Protein AF-A0ABD6FTC5-F1 (afdb_monomer)

Structure (mmCIF, N/CA/C/O backbone):
data_AF-A0ABD6FTC5-F1
#
_entry.id   AF-A0ABD6FTC5-F1
#
loop_
_atom_site.group_PDB
_atom_site.id
_atom_site.type_symbol
_atom_site.label_atom_id
_atom_site.label_alt_id
_atom_site.label_comp_id
_atom_site.label_asym_id
_atom_site.label_entity_id
_atom_site.label_seq_id
_atom_site.pdbx_PDB_ins_code
_atom_site.Cartn_x
_atom_site.Cartn_y
_atom_site.Cartn_z
_atom_site.occupancy
_atom_site.B_iso_or_equiv
_atom_site.auth_seq_id
_atom_site.auth_comp_id
_atom_site.auth_asym_id
_atom_site.auth_atom_id
_atom_site.pdbx_PDB_model_num
ATOM 1 N N . MET A 1 1 ? 6.940 7.713 2.637 1.00 54.84 1 MET A N 1
ATOM 2 C CA . MET A 1 1 ? 8.322 7.198 2.736 1.00 54.84 1 MET A CA 1
ATOM 3 C C . MET A 1 1 ? 9.174 7.933 1.715 1.00 54.84 1 MET A C 1
ATOM 5 O O . MET A 1 1 ? 8.839 7.860 0.538 1.00 54.84 1 MET A O 1
ATOM 9 N N . GLY A 1 2 ? 10.193 8.674 2.158 1.00 47.59 2 GLY A N 1
ATOM 10 C CA . GLY A 1 2 ? 11.150 9.348 1.269 1.00 47.59 2 GLY A CA 1
ATOM 11 C C . GLY A 1 2 ? 12.201 8.386 0.684 1.00 47.59 2 GLY A C 1
ATOM 12 O O . GLY A 1 2 ? 12.242 7.217 1.081 1.00 47.59 2 GLY A O 1
ATOM 13 N N . PRO A 1 3 ? 13.033 8.840 -0.270 1.00 46.75 3 PRO A N 1
ATOM 14 C CA . PRO A 1 3 ? 14.148 8.049 -0.796 1.00 46.75 3 PRO A CA 1
ATOM 15 C C . PRO A 1 3 ? 15.192 7.752 0.298 1.00 46.75 3 PRO A C 1
ATOM 17 O O . PRO A 1 3 ? 15.383 8.554 1.206 1.00 46.75 3 PRO A O 1
ATOM 20 N N . GLY A 1 4 ? 15.881 6.604 0.203 1.00 52.94 4 GLY A N 1
ATOM 21 C CA . GLY A 1 4 ? 16.954 6.230 1.140 1.00 52.94 4 GLY A CA 1
ATOM 22 C C . GLY A 1 4 ? 16.482 5.497 2.400 1.00 52.94 4 GLY A C 1
ATOM 23 O O . GLY A 1 4 ? 16.831 5.883 3.510 1.00 52.94 4 GLY A O 1
ATOM 24 N N . ILE A 1 5 ? 15.695 4.427 2.244 1.00 58.16 5 ILE A N 1
ATOM 25 C CA . ILE A 1 5 ? 15.335 3.526 3.351 1.00 58.16 5 ILE A CA 1
ATOM 26 C C . ILE A 1 5 ? 16.631 2.882 3.870 1.00 58.16 5 ILE A C 1
ATOM 28 O O . ILE A 1 5 ? 17.083 1.874 3.326 1.00 58.16 5 ILE A O 1
ATOM 32 N N . VAL A 1 6 ? 17.256 3.480 4.887 1.00 58.66 6 VAL A N 1
ATOM 33 C CA . VAL A 1 6 ? 18.404 2.885 5.576 1.00 58.66 6 VAL A CA 1
ATOM 34 C C . VAL A 1 6 ? 17.903 1.622 6.256 1.00 58.66 6 VAL A C 1
ATOM 36 O O . VAL A 1 6 ? 17.047 1.653 7.141 1.00 58.66 6 VAL A O 1
ATOM 39 N N . GLY A 1 7 ? 18.390 0.500 5.740 1.00 67.25 7 GLY A N 1
ATOM 40 C CA . GLY A 1 7 ? 18.055 -0.832 6.189 1.00 67.25 7 GLY A CA 1
ATOM 41 C C . GLY A 1 7 ? 19.287 -1.500 6.785 1.00 67.25 7 GLY A C 1
ATOM 42 O O . GLY A 1 7 ? 20.315 -1.542 6.120 1.00 67.25 7 GLY A O 1
ATOM 43 N N . THR A 1 8 ? 19.202 -2.106 7.968 1.00 82.12 8 THR A N 1
ATOM 44 C CA . THR A 1 8 ? 20.290 -2.952 8.503 1.00 82.12 8 THR A CA 1
ATOM 45 C C . THR A 1 8 ? 20.339 -4.340 7.850 1.00 82.12 8 THR A C 1
ATOM 47 O O . THR A 1 8 ? 21.041 -5.228 8.319 1.00 82.12 8 THR A O 1
ATOM 50 N N . GLY A 1 9 ? 19.538 -4.574 6.802 1.00 77.50 9 GLY A N 1
ATOM 51 C CA . GLY A 1 9 ? 19.352 -5.886 6.172 1.00 77.50 9 GLY A CA 1
ATOM 52 C C . GLY A 1 9 ? 18.549 -6.882 7.019 1.00 77.50 9 GLY A C 1
ATOM 53 O O . GLY A 1 9 ? 18.2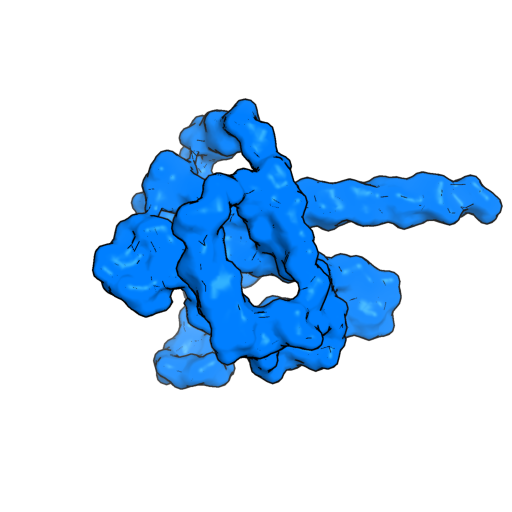12 -7.963 6.541 1.00 77.50 9 GLY A O 1
ATOM 54 N N . SER A 1 10 ? 18.205 -6.524 8.258 1.00 84.12 10 SER A N 1
ATOM 55 C CA . SER A 1 10 ? 17.355 -7.329 9.133 1.00 84.12 10 SER A CA 1
ATOM 56 C C . SER A 1 10 ? 15.868 -7.110 8.846 1.00 84.12 10 SER A C 1
ATOM 58 O O . SER A 1 10 ? 15.462 -6.104 8.261 1.00 84.12 10 SER A O 1
ATOM 60 N N . ARG A 1 11 ? 15.033 -8.039 9.327 1.00 84.31 11 ARG A N 1
ATOM 61 C CA . ARG A 1 11 ? 13.567 -7.925 9.267 1.00 84.31 11 ARG A CA 1
ATOM 62 C C . ARG A 1 11 ? 13.055 -6.611 9.870 1.00 84.31 11 ARG A C 1
ATOM 64 O O . ARG A 1 11 ? 12.080 -6.068 9.367 1.00 84.31 11 ARG A O 1
ATOM 71 N N . TRP A 1 12 ? 13.688 -6.136 10.943 1.00 89.19 12 TRP A N 1
ATOM 72 C CA . TRP A 1 12 ? 13.182 -5.016 11.741 1.00 89.19 12 TRP A CA 1
ATOM 73 C C . TRP A 1 12 ? 13.902 -3.695 11.495 1.00 89.19 12 TRP A C 1
ATOM 75 O O . TRP A 1 12 ? 13.372 -2.628 11.776 1.00 89.19 12 TRP A O 1
ATOM 85 N N . GLY A 1 13 ? 15.122 -3.733 10.979 1.00 85.38 13 GLY A N 1
ATOM 86 C CA . GLY A 1 13 ? 15.932 -2.533 10.846 1.00 85.38 13 GLY A CA 1
ATOM 87 C C . GLY A 1 13 ? 15.663 -1.784 9.555 1.00 85.38 13 GLY A C 1
ATOM 88 O O . GLY A 1 13 ? 16.625 -1.515 8.859 1.00 85.38 13 GLY A O 1
ATOM 89 N N . HIS A 1 14 ? 14.410 -1.498 9.195 1.00 85.75 14 HIS A N 1
ATOM 90 C CA . HIS A 1 14 ? 14.074 -0.683 8.024 1.00 85.75 14 HIS A CA 1
ATOM 91 C C . HIS A 1 14 ? 12.906 0.265 8.323 1.00 85.75 14 HIS A C 1
ATOM 93 O O . HIS A 1 14 ? 11.939 -0.109 8.984 1.00 85.75 14 HIS A O 1
ATOM 99 N N . THR A 1 15 ? 12.916 1.472 7.757 1.00 86.38 15 THR A N 1
ATOM 100 C CA . THR A 1 15 ? 11.878 2.478 8.059 1.00 86.38 15 THR A CA 1
ATOM 101 C C . THR A 1 15 ? 10.491 2.100 7.536 1.00 86.38 15 THR A C 1
ATOM 103 O O . THR A 1 15 ? 9.488 2.590 8.034 1.00 86.38 15 THR A O 1
ATOM 106 N N . ALA A 1 16 ? 10.377 1.168 6.580 1.00 86.19 16 ALA A N 1
ATOM 107 C CA . ALA A 1 16 ? 9.066 0.765 6.052 1.00 86.19 16 ALA A CA 1
ATOM 108 C C . ALA A 1 16 ? 8.141 0.083 7.084 1.00 86.19 16 ALA A C 1
ATOM 110 O O . ALA A 1 16 ? 6.962 -0.107 6.793 1.00 86.19 16 ALA A O 1
ATOM 111 N N . LEU A 1 17 ? 8.635 -0.235 8.289 1.00 90.44 17 LEU A N 1
ATOM 112 C CA . LEU A 1 17 ? 7.786 -0.635 9.414 1.00 90.44 17 LEU A CA 1
ATOM 113 C C . LEU A 1 17 ? 6.819 0.474 9.845 1.00 90.44 17 LEU A C 1
ATOM 115 O O . LEU A 1 17 ? 5.721 0.161 10.298 1.00 90.44 17 LEU A O 1
ATOM 119 N N . GLU A 1 18 ? 7.187 1.748 9.657 1.00 92.44 18 GLU A N 1
ATOM 120 C CA . GLU A 1 18 ? 6.359 2.905 10.027 1.00 92.44 18 GLU A CA 1
ATOM 121 C C . GLU A 1 18 ? 4.974 2.854 9.390 1.00 92.44 18 GLU A C 1
ATOM 123 O O . GLU A 1 18 ? 4.016 3.334 9.984 1.00 92.44 18 GLU A O 1
ATOM 128 N N . GLN A 1 19 ? 4.832 2.221 8.219 1.00 94.81 19 GLN A N 1
ATOM 129 C CA . GLN A 1 19 ? 3.527 2.020 7.598 1.00 94.81 19 GLN A CA 1
ATOM 130 C C . GLN A 1 19 ? 2.536 1.350 8.565 1.00 94.81 19 GLN A C 1
ATOM 132 O O . GLN A 1 19 ? 1.379 1.757 8.607 1.00 94.81 19 GLN A O 1
ATOM 137 N N . GLY A 1 20 ? 2.970 0.355 9.345 1.00 96.25 20 GLY A N 1
ATOM 138 C CA . GLY A 1 20 ? 2.112 -0.314 10.324 1.00 96.25 20 GLY A CA 1
ATOM 139 C C . GLY A 1 20 ? 1.698 0.627 11.455 1.00 96.25 20 GLY A C 1
ATOM 140 O O . GLY A 1 20 ? 0.508 0.825 11.688 1.00 96.25 20 GLY A O 1
ATOM 141 N N . SER A 1 21 ? 2.673 1.284 12.085 1.00 96.31 21 SER A N 1
ATOM 142 C CA . SER A 1 21 ? 2.428 2.214 13.195 1.00 96.31 21 SER A CA 1
ATOM 143 C C . SER A 1 21 ? 1.584 3.427 12.785 1.00 96.31 21 SER A C 1
ATOM 145 O O . SER A 1 21 ? 0.755 3.897 13.560 1.00 96.31 21 SER A O 1
ATOM 147 N N . LEU A 1 22 ? 1.749 3.928 11.556 1.00 97.19 22 LEU A N 1
ATOM 148 C CA . LEU A 1 22 ? 0.936 5.020 11.018 1.00 97.19 22 LEU A CA 1
ATOM 149 C C . LEU A 1 22 ? -0.521 4.592 10.808 1.00 97.19 22 LEU A C 1
ATOM 151 O O . LEU A 1 22 ? -1.427 5.373 11.093 1.00 97.19 22 LEU A O 1
ATOM 155 N N . LEU A 1 23 ? -0.769 3.359 10.353 1.00 98.12 23 LEU A N 1
ATOM 156 C CA . LEU A 1 23 ? -2.132 2.822 10.260 1.00 98.12 23 LEU A CA 1
ATOM 157 C C . LEU A 1 23 ? -2.776 2.711 11.646 1.00 98.12 23 LEU A C 1
ATOM 159 O O . LEU A 1 23 ? -3.935 3.093 11.813 1.00 98.12 23 LEU A O 1
ATOM 163 N N . ASP A 1 24 ? -2.019 2.251 12.642 1.00 98.19 24 ASP A N 1
ATOM 164 C CA . ASP A 1 24 ? -2.496 2.174 14.022 1.00 98.19 24 ASP A CA 1
ATOM 165 C C . ASP A 1 24 ? -2.819 3.553 14.593 1.00 98.19 24 ASP A C 1
ATOM 167 O O . ASP A 1 24 ? -3.866 3.720 15.219 1.00 98.19 24 ASP A O 1
ATOM 171 N N . LEU A 1 25 ? -1.968 4.548 14.333 1.00 98.12 25 LEU A N 1
ATOM 172 C CA . LEU A 1 25 ? -2.192 5.927 14.754 1.00 98.12 25 LEU A CA 1
ATOM 173 C C . LEU A 1 25 ? -3.464 6.504 14.125 1.00 98.12 25 LEU A C 1
ATOM 175 O O . LEU A 1 25 ? -4.301 7.051 14.840 1.00 98.12 25 LEU A O 1
ATOM 179 N N . VAL A 1 26 ? -3.657 6.335 12.811 1.00 97.56 26 VAL A N 1
ATOM 180 C CA . VAL A 1 26 ? -4.889 6.770 12.130 1.00 97.56 26 VAL A CA 1
ATOM 181 C C . VAL A 1 26 ? -6.114 6.121 12.774 1.00 97.56 26 VAL A C 1
ATOM 183 O O . VAL A 1 26 ? -7.093 6.808 13.057 1.00 97.56 26 VAL A O 1
ATOM 186 N N . ALA A 1 27 ? -6.056 4.817 13.054 1.00 97.38 27 ALA A N 1
ATOM 187 C CA . ALA A 1 27 ? -7.148 4.100 13.706 1.00 97.38 27 ALA A CA 1
ATOM 188 C C . ALA A 1 27 ? -7.386 4.558 15.157 1.00 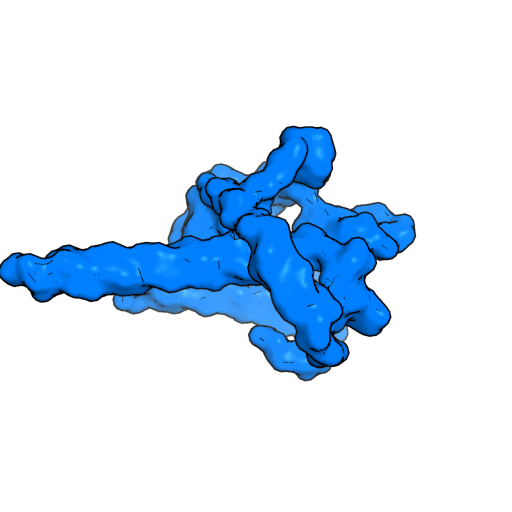97.38 27 ALA A C 1
ATOM 190 O O . ALA A 1 27 ? -8.529 4.588 15.610 1.00 97.38 27 ALA A O 1
ATOM 191 N N . ALA A 1 28 ? -6.330 4.890 15.903 1.00 97.88 28 ALA A N 1
ATOM 192 C CA . ALA A 1 28 ? -6.419 5.388 17.276 1.00 97.88 28 ALA A CA 1
ATOM 193 C C . ALA A 1 28 ? -7.035 6.794 17.343 1.00 97.88 28 ALA A C 1
ATOM 195 O O . ALA A 1 28 ? -7.792 7.086 18.263 1.00 97.88 28 ALA A O 1
ATOM 196 N N . LEU A 1 29 ? -6.779 7.628 16.333 1.00 97.06 29 LEU A N 1
ATOM 197 C CA . LEU A 1 29 ? -7.360 8.966 16.185 1.00 97.06 29 LEU A CA 1
ATOM 198 C C . LEU A 1 29 ? -8.785 8.955 15.592 1.00 97.06 29 LEU A C 1
ATOM 200 O O . LEU A 1 29 ? -9.327 10.008 15.268 1.00 97.06 29 LEU A O 1
ATOM 204 N N . GLY A 1 30 ? -9.400 7.779 15.416 1.00 95.00 30 GLY A N 1
ATOM 205 C CA . GLY A 1 30 ? -10.752 7.637 14.860 1.00 95.00 30 GLY A CA 1
ATOM 206 C C . GLY A 1 30 ? -10.844 7.819 13.339 1.00 95.00 30 GLY A C 1
ATOM 207 O O . GLY A 1 30 ? -11.944 7.930 12.792 1.00 95.00 30 GLY A O 1
ATOM 208 N N . GLY A 1 31 ? -9.711 7.853 12.636 1.00 95.62 31 GLY A N 1
ATOM 209 C CA . GLY A 1 31 ? -9.640 7.936 11.179 1.00 95.62 31 GLY A CA 1
ATOM 210 C C . GLY A 1 31 ? -9.930 6.610 10.467 1.00 95.62 31 GLY A C 1
ATOM 211 O O . GLY A 1 31 ? -10.229 5.590 11.083 1.00 95.62 31 GLY A O 1
ATOM 212 N N . ASP A 1 32 ? -9.845 6.636 9.136 1.00 96.38 32 ASP A N 1
ATOM 213 C CA . ASP A 1 32 ? -9.948 5.452 8.275 1.00 96.38 32 ASP A CA 1
ATOM 214 C C . ASP A 1 32 ? -8.548 4.981 7.847 1.00 96.38 32 ASP A C 1
ATOM 216 O O . ASP A 1 32 ? -7.985 5.533 6.898 1.00 96.38 32 ASP A O 1
ATOM 220 N N . PRO A 1 33 ? -7.959 3.968 8.503 1.00 97.88 33 PRO A N 1
ATOM 221 C CA . PRO A 1 33 ? -6.666 3.431 8.095 1.00 97.88 33 PRO A CA 1
ATOM 222 C C . PRO A 1 33 ? -6.777 2.731 6.734 1.00 97.88 33 PRO A C 1
ATOM 224 O O . PRO A 1 33 ? -7.439 1.696 6.594 1.00 97.88 33 PRO A O 1
ATOM 227 N N . ILE A 1 34 ? -6.104 3.285 5.725 1.00 98.12 34 ILE A N 1
ATOM 228 C CA . ILE A 1 34 ? -6.033 2.735 4.367 1.00 98.12 34 ILE A CA 1
ATOM 229 C C . ILE A 1 34 ? -4.572 2.440 4.039 1.00 98.12 34 ILE A C 1
ATOM 231 O O . ILE A 1 34 ? -3.731 3.334 3.984 1.00 98.12 34 ILE A O 1
ATOM 235 N N . ALA A 1 35 ? -4.272 1.167 3.815 1.00 97.50 35 ALA A N 1
ATOM 236 C CA . ALA A 1 35 ? -2.952 0.688 3.463 1.00 97.50 35 ALA A CA 1
ATOM 237 C C . ALA A 1 35 ? -2.788 0.633 1.943 1.00 97.50 35 ALA A C 1
ATOM 239 O O . ALA A 1 35 ? -3.477 -0.124 1.252 1.00 97.50 35 ALA A O 1
ATOM 240 N N . VAL A 1 36 ? -1.813 1.391 1.439 1.00 95.12 36 VAL A N 1
ATOM 241 C CA . VAL A 1 36 ? -1.300 1.228 0.076 1.00 95.12 36 VAL A CA 1
ATOM 242 C C . VAL A 1 36 ? -0.348 0.037 0.065 1.00 95.12 36 VAL A C 1
ATOM 244 O O . VAL A 1 36 ? 0.604 -0.006 0.851 1.00 95.12 36 VAL A O 1
ATOM 247 N N . VAL A 1 37 ? -0.578 -0.934 -0.816 1.00 94.62 37 VAL A N 1
ATOM 248 C CA . VAL A 1 37 ? 0.387 -2.017 -1.020 1.00 94.62 37 VAL A CA 1
ATOM 249 C C . VAL A 1 37 ? 1.435 -1.611 -2.047 1.00 94.62 37 VAL A C 1
ATOM 251 O O . VAL A 1 37 ? 1.128 -0.978 -3.055 1.00 94.62 37 VAL A O 1
ATOM 254 N N . ARG A 1 38 ? 2.684 -2.022 -1.832 1.00 93.19 38 ARG A N 1
ATOM 255 C CA . ARG A 1 38 ? 3.708 -1.951 -2.873 1.00 93.19 38 ARG A CA 1
ATOM 256 C C . ARG A 1 38 ? 3.730 -3.272 -3.632 1.00 93.19 38 ARG A C 1
ATOM 258 O O . ARG A 1 38 ? 4.148 -4.285 -3.071 1.00 93.19 38 ARG A O 1
ATOM 265 N N . LEU A 1 39 ? 3.301 -3.243 -4.890 1.00 93.06 39 LEU A N 1
ATOM 266 C CA . LEU A 1 39 ? 3.376 -4.381 -5.805 1.00 93.06 39 LEU A CA 1
ATOM 267 C C . LEU A 1 39 ? 4.617 -4.267 -6.695 1.00 93.06 39 LEU A C 1
ATOM 269 O O . LEU A 1 39 ? 4.997 -3.163 -7.078 1.00 93.06 39 LEU A O 1
ATOM 273 N N . GLY A 1 40 ? 5.245 -5.396 -7.006 1.00 87.06 40 GLY A N 1
ATOM 274 C CA . GLY A 1 40 ? 6.301 -5.515 -8.010 1.00 87.06 40 GLY A CA 1
ATOM 275 C C . GLY A 1 40 ? 5.972 -6.646 -8.977 1.00 87.06 40 GLY A C 1
ATOM 276 O O . GLY A 1 40 ? 5.526 -7.712 -8.549 1.00 87.06 40 GLY A O 1
ATOM 277 N N . GLN A 1 41 ? 6.155 -6.421 -10.277 1.00 71.69 41 GLN A N 1
ATOM 278 C CA . GLN A 1 41 ? 5.837 -7.432 -11.298 1.00 71.69 41 GLN A CA 1
ATOM 279 C C . GLN A 1 41 ? 7.069 -7.920 -12.060 1.00 71.69 41 GLN A C 1
ATOM 281 O O . GLN A 1 41 ? 7.202 -9.117 -12.290 1.00 71.69 41 GLN A O 1
ATOM 286 N N . HIS A 1 42 ? 7.984 -7.018 -12.416 1.00 71.25 42 HIS A N 1
ATOM 287 C CA . HIS A 1 42 ? 9.006 -7.297 -13.431 1.00 71.25 42 HIS A CA 1
ATOM 288 C C . HIS A 1 42 ? 10.426 -7.432 -12.863 1.00 71.25 42 HIS A C 1
ATOM 290 O O . HIS A 1 42 ? 11.408 -7.239 -13.578 1.00 71.25 42 HIS A O 1
ATOM 296 N N . ASP A 1 43 ? 10.563 -7.762 -11.575 1.00 72.56 43 ASP A N 1
ATOM 297 C CA . ASP A 1 43 ? 11.863 -8.136 -11.015 1.00 72.56 43 ASP A CA 1
ATOM 298 C C . ASP A 1 43 ? 12.139 -9.627 -11.303 1.00 72.56 43 ASP A C 1
ATOM 300 O O . ASP A 1 43 ? 11.310 -10.480 -10.963 1.00 72.56 43 ASP A O 1
ATOM 304 N N . PRO A 1 44 ? 13.291 -9.982 -11.906 1.00 73.12 44 PRO A N 1
ATOM 305 C CA . PRO A 1 44 ? 13.621 -11.376 -12.210 1.00 73.12 44 PRO A CA 1
ATOM 306 C C . PRO A 1 44 ? 13.778 -12.238 -10.950 1.00 73.12 44 PRO A C 1
ATOM 308 O O . PRO A 1 44 ? 13.684 -13.463 -11.012 1.00 73.12 44 PRO A O 1
ATOM 311 N N . ARG A 1 45 ? 14.013 -11.628 -9.783 1.00 75.75 45 ARG A N 1
ATOM 312 C CA . ARG A 1 45 ? 14.135 -12.350 -8.517 1.00 75.75 45 ARG A CA 1
ATOM 313 C C . ARG A 1 45 ? 12.741 -12.626 -7.967 1.00 75.75 45 ARG A C 1
ATOM 315 O O . ARG A 1 45 ? 12.025 -11.702 -7.596 1.00 75.75 45 ARG A O 1
ATOM 322 N N . SER A 1 46 ? 12.401 -13.902 -7.806 1.00 73.56 46 SER A N 1
ATOM 323 C CA . SER A 1 46 ? 11.095 -14.362 -7.300 1.00 73.56 46 SER A CA 1
ATOM 324 C C . SER A 1 46 ? 10.655 -13.686 -5.994 1.00 73.56 46 SER A C 1
ATOM 326 O O . SER A 1 46 ? 9.487 -13.346 -5.832 1.00 73.56 46 SER A O 1
ATOM 328 N N . ARG A 1 47 ? 11.595 -13.408 -5.080 1.00 71.88 47 ARG A N 1
ATOM 329 C CA . ARG A 1 47 ? 11.329 -12.702 -3.810 1.00 71.88 47 ARG A CA 1
ATOM 330 C C . ARG A 1 47 ? 10.871 -11.243 -3.962 1.00 71.88 47 ARG A C 1
ATOM 332 O O . ARG A 1 47 ? 10.454 -10.641 -2.979 1.00 71.88 47 ARG A O 1
ATOM 339 N N . HIS A 1 48 ? 11.008 -10.651 -5.145 1.00 78.00 48 HIS A N 1
ATOM 340 C CA . HIS A 1 48 ? 10.612 -9.273 -5.445 1.00 78.00 48 HIS A CA 1
ATOM 341 C C . HIS A 1 48 ? 9.351 -9.202 -6.323 1.00 78.00 48 HIS A C 1
ATOM 343 O O . HIS A 1 48 ? 8.953 -8.114 -6.738 1.00 78.00 48 HIS A O 1
ATOM 349 N N . GLN A 1 49 ? 8.719 -10.348 -6.591 1.00 87.31 49 GLN A N 1
ATOM 350 C CA . GLN A 1 49 ? 7.465 -10.437 -7.327 1.00 87.31 49 GLN A CA 1
ATOM 351 C C . GLN A 1 49 ? 6.275 -10.490 -6.365 1.00 87.31 49 GLN A C 1
ATOM 353 O O . GLN A 1 49 ? 6.310 -11.150 -5.323 1.00 87.31 49 GLN A O 1
ATOM 358 N N . GLY A 1 50 ? 5.193 -9.816 -6.739 1.00 93.31 50 GLY A N 1
ATOM 359 C CA . GLY A 1 50 ? 3.976 -9.706 -5.949 1.00 93.31 50 GLY A CA 1
ATOM 360 C C . GLY A 1 50 ? 4.040 -8.584 -4.916 1.00 93.31 50 GLY A C 1
ATOM 361 O O . GLY A 1 50 ? 4.432 -7.464 -5.234 1.00 93.31 50 GLY A O 1
ATOM 362 N N . VAL A 1 51 ? 3.607 -8.857 -3.689 1.00 94.94 51 VAL A N 1
ATOM 363 C CA . VAL A 1 51 ? 3.581 -7.885 -2.591 1.00 94.94 51 VAL A CA 1
ATOM 364 C C . VAL A 1 51 ? 4.968 -7.770 -1.967 1.00 94.94 51 VAL A C 1
ATOM 366 O O . VAL A 1 51 ? 5.583 -8.766 -1.591 1.00 94.94 51 VAL A O 1
ATOM 369 N N . SER A 1 52 ? 5.449 -6.537 -1.815 1.00 92.62 52 SER A N 1
ATOM 370 C CA . SER A 1 52 ? 6.724 -6.239 -1.160 1.00 92.62 52 SER A CA 1
ATOM 371 C C . SER A 1 52 ? 6.819 -6.863 0.236 1.00 92.62 52 SER A C 1
ATOM 373 O O . SER A 1 52 ? 5.905 -6.715 1.050 1.00 92.62 52 SER A O 1
ATOM 375 N N . HIS A 1 53 ? 7.972 -7.459 0.558 1.00 90.88 53 HIS A N 1
ATOM 376 C CA . HIS A 1 53 ? 8.252 -8.006 1.889 1.00 90.88 53 HIS A CA 1
ATOM 377 C C . HIS A 1 53 ? 8.042 -6.974 3.006 1.00 90.88 53 HIS A C 1
ATOM 379 O O . HIS A 1 53 ? 7.487 -7.300 4.050 1.00 90.88 53 HIS A O 1
ATOM 385 N N . HIS A 1 54 ? 8.410 -5.712 2.774 1.00 91.06 54 HIS A N 1
ATOM 386 C CA . HIS A 1 54 ? 8.197 -4.651 3.757 1.00 91.06 54 HIS A CA 1
ATOM 387 C C . HIS A 1 54 ? 6.711 -4.387 4.019 1.00 91.06 54 HIS A C 1
ATOM 389 O O . HIS A 1 54 ? 6.321 -4.219 5.169 1.00 91.06 54 HIS A O 1
ATOM 395 N N . THR A 1 55 ? 5.875 -4.409 2.976 1.00 94.19 55 THR A N 1
ATOM 396 C CA . THR A 1 55 ? 4.418 -4.280 3.117 1.00 94.19 55 THR A CA 1
ATOM 397 C C . THR A 1 55 ? 3.843 -5.471 3.886 1.00 94.19 55 THR A C 1
ATOM 399 O O . THR A 1 55 ? 3.011 -5.281 4.770 1.00 94.19 55 THR A O 1
ATOM 402 N N . LEU A 1 56 ? 4.311 -6.690 3.596 1.00 95.94 56 LEU A N 1
ATOM 403 C CA . LEU A 1 56 ? 3.885 -7.897 4.311 1.00 95.94 56 LEU A CA 1
ATOM 404 C C . LEU A 1 56 ? 4.268 -7.847 5.795 1.00 95.94 56 LEU A C 1
ATOM 406 O O . LEU A 1 56 ? 3.438 -8.165 6.639 1.00 95.94 56 LEU A O 1
ATOM 410 N N . THR A 1 57 ? 5.485 -7.413 6.128 1.00 95.44 57 THR A N 1
ATOM 411 C CA . THR A 1 57 ? 5.924 -7.258 7.524 1.00 95.44 57 THR A CA 1
ATOM 412 C C . THR A 1 57 ? 5.142 -6.152 8.233 1.00 95.44 57 THR A C 1
ATOM 414 O O . THR A 1 57 ? 4.625 -6.382 9.324 1.00 95.44 57 THR A O 1
ATOM 417 N N . ALA A 1 58 ? 4.986 -4.981 7.609 1.00 96.06 58 ALA A N 1
ATOM 418 C CA . ALA A 1 58 ? 4.258 -3.861 8.200 1.00 96.06 58 ALA A CA 1
ATOM 419 C C . ALA A 1 58 ? 2.796 -4.217 8.518 1.00 96.06 58 ALA A C 1
ATOM 421 O O . ALA A 1 58 ? 2.314 -3.910 9.602 1.00 96.06 58 ALA A O 1
ATOM 422 N N . LEU A 1 59 ? 2.096 -4.903 7.614 1.00 97.56 59 LEU A N 1
ATOM 423 C CA . LEU A 1 59 ? 0.696 -5.280 7.829 1.00 97.56 59 LEU A CA 1
ATOM 424 C C . LEU A 1 59 ? 0.553 -6.549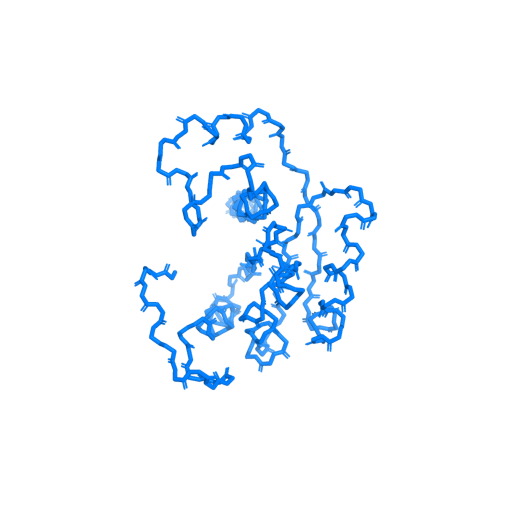 8.681 1.00 97.56 59 LEU A C 1
ATOM 426 O O . LEU A 1 59 ? -0.251 -6.605 9.601 1.00 97.56 59 LEU A O 1
ATOM 430 N N . GLY A 1 60 ? 1.345 -7.580 8.402 1.00 97.25 60 GLY A N 1
ATOM 431 C CA . GLY A 1 60 ? 1.215 -8.874 9.069 1.00 97.25 60 GLY A CA 1
ATOM 432 C C . GLY A 1 60 ? 1.713 -8.883 10.513 1.00 97.25 60 GLY A C 1
ATOM 433 O O . GLY A 1 60 ? 1.209 -9.660 11.322 1.00 97.25 60 GLY A O 1
ATOM 434 N N . GLN A 1 61 ? 2.704 -8.042 10.837 1.00 96.38 61 GLN A N 1
ATOM 435 C CA . GLN A 1 61 ? 3.423 -8.102 12.115 1.00 96.38 61 GLN A CA 1
ATOM 436 C C . GLN A 1 61 ? 3.452 -6.779 12.891 1.00 96.38 61 GLN A C 1
ATOM 438 O O . GLN A 1 61 ? 3.520 -6.836 14.114 1.00 96.38 61 GLN A O 1
ATOM 443 N N . VAL A 1 62 ? 3.407 -5.613 12.230 1.00 97.12 62 VAL A N 1
ATOM 444 C CA . VAL A 1 62 ? 3.498 -4.311 12.927 1.00 97.12 62 VAL A CA 1
ATOM 445 C C . VAL A 1 62 ? 2.123 -3.722 13.225 1.00 97.12 62 VAL A C 1
ATOM 447 O O . VAL A 1 62 ? 1.855 -3.395 14.373 1.00 97.12 62 VAL A O 1
ATOM 450 N N . ALA A 1 63 ? 1.251 -3.609 12.220 1.00 97.62 63 ALA A N 1
ATOM 451 C CA . ALA A 1 63 ? -0.080 -3.031 12.380 1.00 97.62 63 ALA A CA 1
ATOM 452 C C . ALA A 1 63 ? -0.913 -3.858 13.372 1.00 97.62 63 ALA A C 1
ATOM 454 O O . ALA A 1 63 ? -1.297 -5.003 13.099 1.00 97.62 63 ALA A O 1
ATOM 455 N N . ALA A 1 64 ? -1.189 -3.286 14.539 1.00 97.25 64 ALA A N 1
ATOM 456 C CA . ALA A 1 64 ? -1.938 -3.909 15.620 1.00 97.25 64 ALA A CA 1
ATOM 457 C C . ALA A 1 64 ? -3.459 -3.776 15.444 1.00 97.25 64 ALA A C 1
ATOM 459 O O . ALA A 1 64 ? -4.210 -4.584 15.994 1.00 97.25 64 ALA A O 1
ATOM 460 N N . ARG A 1 65 ? -3.923 -2.783 14.679 1.00 97.62 65 ARG A N 1
ATOM 461 C CA . ARG A 1 65 ? -5.340 -2.465 14.475 1.00 97.62 65 ARG A CA 1
ATOM 462 C C . ARG A 1 65 ? -5.786 -2.808 13.046 1.00 97.62 65 ARG A C 1
ATOM 464 O O . ARG A 1 65 ? -4.981 -2.774 12.110 1.00 97.62 65 ARG A O 1
ATOM 471 N N . PRO A 1 66 ? -7.077 -3.136 12.838 1.00 97.75 66 PRO A N 1
ATOM 472 C CA . PRO A 1 66 ? -7.596 -3.393 11.502 1.00 97.75 66 PRO A CA 1
ATOM 473 C C . PRO A 1 66 ? -7.398 -2.193 10.575 1.00 97.75 66 PRO A C 1
ATOM 475 O O . PRO A 1 66 ? -7.621 -1.046 10.953 1.00 97.75 66 PRO A O 1
ATOM 478 N N . ALA A 1 67 ? -7.041 -2.483 9.328 1.00 98.31 67 ALA A N 1
ATOM 479 C CA . ALA A 1 67 ? -6.872 -1.496 8.268 1.00 98.31 67 ALA A CA 1
ATOM 480 C C . ALA A 1 67 ? -7.586 -1.972 7.004 1.00 98.31 67 ALA A C 1
ATOM 482 O O . ALA A 1 67 ? -7.901 -3.156 6.867 1.00 98.31 67 ALA A O 1
ATOM 483 N N . THR A 1 68 ? -7.842 -1.058 6.075 1.00 98.50 68 THR A N 1
ATOM 484 C CA . THR A 1 68 ? -8.290 -1.416 4.727 1.00 98.50 68 THR A CA 1
ATOM 485 C C . THR A 1 68 ? -7.072 -1.581 3.835 1.00 98.50 68 THR A C 1
ATOM 487 O O . THR A 1 68 ? -6.381 -0.608 3.561 1.00 98.50 68 THR A O 1
ATOM 490 N N . VAL A 1 69 ? -6.811 -2.796 3.368 1.00 98.31 69 VAL A N 1
ATOM 491 C CA . VAL A 1 69 ? -5.759 -3.087 2.392 1.00 98.31 69 VAL A CA 1
ATOM 492 C C . VAL A 1 69 ? -6.372 -3.005 1.005 1.00 98.31 69 VAL A C 1
ATOM 494 O O . VAL A 1 69 ? -7.306 -3.745 0.695 1.00 98.31 69 VAL A O 1
ATOM 497 N N . VAL A 1 70 ? -5.865 -2.094 0.178 1.00 98.00 70 VAL A N 1
ATOM 498 C CA . VAL A 1 70 ? -6.406 -1.865 -1.163 1.00 98.00 70 VAL A CA 1
ATOM 499 C C . VAL A 1 70 ? -5.514 -2.534 -2.196 1.00 98.00 70 VAL A C 1
ATOM 501 O O . VAL A 1 70 ? -4.312 -2.287 -2.240 1.00 98.00 70 VAL A O 1
ATOM 504 N N . LEU A 1 71 ? -6.114 -3.368 -3.040 1.00 96.81 71 LEU A N 1
ATOM 505 C CA . LEU A 1 71 ? -5.484 -3.953 -4.217 1.00 96.81 71 LEU A CA 1
ATOM 506 C C . LEU A 1 71 ? -6.174 -3.437 -5.485 1.00 96.81 71 LEU A C 1
ATOM 508 O O . LEU A 1 71 ? -7.393 -3.245 -5.484 1.00 96.81 71 LEU A O 1
ATOM 512 N N . PRO A 1 72 ? -5.450 -3.271 -6.600 1.00 95.94 72 PRO A N 1
ATOM 513 C CA . PRO A 1 72 ? -6.107 -3.009 -7.867 1.00 95.94 72 PRO A CA 1
ATOM 514 C C . PRO A 1 72 ? -6.935 -4.230 -8.296 1.00 95.94 72 PRO A C 1
ATOM 516 O O . PRO A 1 72 ? -6.600 -5.388 -8.008 1.00 95.94 72 PRO A O 1
ATOM 519 N N . LEU A 1 73 ? -8.063 -3.975 -8.955 1.00 95.19 73 LEU A N 1
ATOM 520 C CA . LEU A 1 73 ? -8.885 -5.011 -9.565 1.00 95.19 73 LEU A CA 1
ATOM 521 C C . LEU A 1 73 ? -8.229 -5.448 -10.881 1.00 95.19 73 LEU A C 1
ATOM 523 O O . LEU A 1 73 ? -8.101 -4.659 -11.811 1.00 95.19 73 LEU A O 1
ATOM 527 N N . ARG A 1 74 ? -7.816 -6.715 -10.934 1.00 91.38 74 ARG A N 1
ATOM 528 C CA . ARG A 1 74 ? -7.139 -7.369 -12.065 1.00 91.38 74 ARG A CA 1
ATOM 529 C C . ARG A 1 74 ? -7.694 -8.790 -12.242 1.00 91.38 74 ARG A C 1
ATOM 531 O O . ARG A 1 74 ? -8.336 -9.296 -11.307 1.00 91.38 74 ARG A O 1
ATOM 538 N N . PRO A 1 75 ? -7.450 -9.461 -13.381 1.00 91.19 75 PRO A N 1
ATOM 539 C CA . PRO A 1 75 ? -7.747 -10.882 -13.541 1.00 91.19 75 PRO A CA 1
ATOM 540 C C . PRO A 1 75 ? -7.241 -11.716 -12.358 1.00 91.19 75 PRO A C 1
ATOM 542 O O . PRO A 1 75 ? -6.233 -11.395 -11.723 1.00 91.19 75 PRO A O 1
ATOM 545 N N . LEU A 1 76 ? -7.978 -12.770 -12.000 1.00 87.88 76 LEU A N 1
ATOM 546 C CA . LEU A 1 76 ? -7.670 -13.562 -10.804 1.00 87.88 76 LEU A CA 1
ATOM 547 C C . LEU A 1 76 ? -6.266 -14.173 -10.874 1.00 87.88 76 LEU A C 1
ATOM 549 O O . LEU A 1 76 ? -5.568 -14.184 -9.866 1.00 87.88 76 LEU A O 1
ATOM 553 N N . GLU A 1 77 ? -5.853 -14.645 -12.049 1.00 87.06 77 GLU A N 1
ATOM 554 C CA . GLU A 1 77 ? -4.538 -15.246 -12.291 1.00 87.06 77 GLU A CA 1
ATOM 555 C C . GLU A 1 77 ? -3.377 -14.332 -11.885 1.00 87.06 77 GLU A C 1
ATOM 557 O O . GLU A 1 77 ? -2.469 -14.780 -11.186 1.00 87.06 77 GLU A O 1
ATOM 562 N N . GLU A 1 78 ? -3.471 -13.037 -12.193 1.00 83.75 78 GLU A N 1
ATOM 563 C CA . GLU A 1 78 ? -2.461 -12.039 -11.834 1.00 83.75 78 GLU A CA 1
ATOM 564 C C . GLU A 1 78 ? -2.429 -11.763 -10.325 1.00 83.75 78 GLU A C 1
ATOM 566 O O . GLU A 1 78 ? -1.382 -11.455 -9.756 1.00 83.75 78 GLU A O 1
ATOM 571 N N . ARG A 1 79 ? -3.576 -11.908 -9.649 1.00 90.75 79 ARG A N 1
ATOM 572 C CA . ARG A 1 79 ? -3.706 -11.640 -8.210 1.00 90.75 79 ARG A CA 1
ATOM 573 C C . ARG A 1 79 ? -3.412 -12.855 -7.334 1.00 90.75 79 ARG A C 1
ATOM 575 O O . ARG A 1 79 ? -3.202 -12.673 -6.136 1.00 90.75 79 ARG A O 1
ATOM 582 N N . ARG A 1 80 ? -3.376 -14.078 -7.883 1.00 93.12 80 ARG A N 1
ATOM 583 C CA . ARG A 1 80 ? -3.162 -15.325 -7.113 1.00 93.12 80 ARG A CA 1
ATOM 584 C C . ARG A 1 80 ? -1.931 -15.244 -6.214 1.00 93.12 80 ARG A C 1
ATOM 586 O O . ARG A 1 80 ? -2.016 -15.579 -5.033 1.00 93.12 80 ARG A O 1
ATOM 593 N N . LEU A 1 81 ? -0.813 -14.753 -6.753 1.00 92.81 81 LEU A N 1
ATOM 594 C CA . LEU A 1 81 ? 0.421 -14.578 -5.989 1.00 92.81 81 LEU A CA 1
ATOM 595 C C . LEU A 1 81 ? 0.230 -13.600 -4.820 1.00 92.81 81 LEU A C 1
ATOM 597 O O . LEU A 1 81 ? 0.650 -13.897 -3.704 1.00 92.81 81 LEU A O 1
ATOM 601 N N . TRP A 1 82 ? -0.442 -12.471 -5.058 1.00 94.88 82 TRP A N 1
ATOM 602 C CA . TRP A 1 82 ? -0.659 -11.440 -4.041 1.00 94.88 82 TRP A CA 1
ATOM 603 C C . TRP A 1 82 ? -1.520 -11.969 -2.898 1.00 94.88 82 TRP A C 1
ATOM 605 O O . TRP A 1 82 ? -1.168 -11.804 -1.735 1.00 94.88 82 TRP A O 1
ATOM 615 N N . TYR A 1 83 ? -2.618 -12.657 -3.223 1.00 95.50 83 TYR A N 1
ATOM 616 C CA . TYR A 1 83 ? -3.485 -13.278 -2.224 1.00 95.50 83 TYR A CA 1
ATOM 617 C C . TYR A 1 83 ? -2.743 -14.307 -1.382 1.00 95.50 83 TYR A C 1
ATOM 619 O O . TYR A 1 83 ? -2.867 -14.279 -0.160 1.00 95.50 83 TYR A O 1
ATOM 627 N N . ARG A 1 84 ? -1.948 -15.179 -2.015 1.00 96.19 84 ARG A N 1
ATOM 628 C CA . ARG A 1 84 ? -1.145 -16.172 -1.295 1.00 96.19 84 ARG A CA 1
ATOM 629 C C . ARG A 1 84 ? -0.188 -15.496 -0.312 1.00 96.19 84 ARG A C 1
ATOM 631 O O . ARG A 1 84 ? -0.199 -15.833 0.865 1.00 96.19 84 ARG A O 1
ATOM 638 N N . GLN A 1 85 ? 0.568 -14.498 -0.767 1.00 96.75 85 GLN A N 1
ATOM 639 C CA . GLN A 1 85 ? 1.523 -13.766 0.073 1.00 96.75 85 GLN A CA 1
ATOM 640 C C . GLN A 1 85 ? 0.840 -13.032 1.237 1.00 96.75 85 GLN A C 1
ATOM 642 O O . GLN A 1 85 ? 1.322 -13.076 2.367 1.00 96.75 85 GLN A O 1
ATOM 647 N N . LEU A 1 86 ? -0.299 -12.377 0.987 1.00 97.50 86 LEU A N 1
ATOM 648 C CA . LEU A 1 86 ? -1.077 -11.698 2.029 1.00 97.50 86 LEU A CA 1
ATOM 649 C C . LEU A 1 86 ? -1.674 -12.689 3.036 1.00 97.50 86 LEU A C 1
ATOM 651 O O . LEU A 1 86 ? -1.748 -12.383 4.226 1.00 97.50 86 LEU A O 1
ATOM 655 N N . TRP A 1 87 ? -2.107 -13.863 2.574 1.00 97.75 87 TRP A N 1
ATOM 656 C CA . TRP A 1 87 ? -2.610 -14.930 3.434 1.00 97.75 87 TRP A CA 1
ATOM 657 C C . TRP A 1 87 ? -1.506 -15.495 4.332 1.00 97.75 87 TRP A C 1
ATOM 659 O O . TRP A 1 87 ? -1.670 -15.521 5.550 1.00 97.75 87 TRP A O 1
ATOM 669 N N . GLU A 1 88 ? -0.371 -15.881 3.745 1.00 97.81 88 GLU A N 1
ATOM 670 C CA . GLU A 1 88 ? 0.794 -16.431 4.455 1.00 97.81 88 GLU A CA 1
ATOM 671 C C . GLU A 1 88 ? 1.355 -15.447 5.489 1.00 97.81 88 GLU A C 1
ATOM 673 O O . GLU A 1 88 ? 1.740 -15.847 6.585 1.00 97.81 88 GLU A O 1
ATOM 678 N N . ALA A 1 89 ? 1.335 -14.147 5.184 1.00 97.12 89 ALA A N 1
ATOM 679 C CA . ALA A 1 89 ? 1.735 -13.098 6.119 1.00 97.12 89 ALA A CA 1
ATOM 680 C C . ALA A 1 89 ? 0.675 -12.780 7.196 1.00 97.12 89 ALA A C 1
ATOM 682 O O . ALA A 1 89 ? 0.891 -11.894 8.018 1.00 97.12 89 ALA A O 1
ATOM 683 N N . GLY A 1 90 ? -0.487 -13.444 7.191 1.00 97.81 90 GLY A N 1
ATOM 684 C CA . GLY A 1 90 ? -1.578 -13.207 8.144 1.00 97.81 90 GLY A CA 1
ATOM 685 C C . GLY A 1 90 ? -2.371 -11.916 7.907 1.00 97.81 90 GLY A C 1
ATOM 686 O O . GLY A 1 90 ? -3.285 -11.611 8.674 1.00 97.81 90 GLY A O 1
ATOM 687 N N . VAL A 1 91 ? -2.082 -11.175 6.834 1.00 98.19 91 VAL A N 1
ATOM 688 C CA . VAL A 1 91 ? -2.700 -9.874 6.530 1.00 98.19 91 VAL A CA 1
ATOM 689 C C . VAL A 1 91 ? -4.209 -10.019 6.336 1.00 98.19 91 VAL A C 1
ATOM 691 O O . VAL A 1 91 ? -4.983 -9.240 6.888 1.00 98.19 91 VAL A O 1
ATOM 694 N N . LEU A 1 92 ? -4.648 -11.057 5.619 1.00 97.31 92 LEU A N 1
ATOM 695 C CA . LEU A 1 92 ? -6.073 -11.274 5.326 1.00 97.31 92 LEU A CA 1
ATOM 696 C C . LEU A 1 92 ? -6.911 -11.643 6.559 1.00 97.31 92 LEU A C 1
ATOM 698 O O . LEU A 1 92 ? -8.131 -11.524 6.524 1.00 97.31 92 LEU A O 1
ATOM 702 N N . ARG A 1 93 ? -6.272 -12.078 7.652 1.00 97.06 93 ARG A N 1
ATOM 703 C CA . ARG A 1 93 ? -6.949 -12.372 8.925 1.00 97.06 93 ARG A CA 1
ATOM 704 C C . ARG A 1 93 ? -7.100 -11.138 9.814 1.00 97.06 93 ARG A C 1
ATOM 706 O O . ARG A 1 93 ? -7.940 -11.140 10.706 1.00 97.06 93 ARG A O 1
ATOM 713 N N . ARG A 1 94 ? -6.260 -10.121 9.605 1.00 97.06 94 ARG A N 1
ATOM 714 C CA . ARG A 1 94 ? -6.147 -8.928 10.463 1.00 97.06 94 ARG A CA 1
ATOM 715 C C . ARG A 1 94 ? -6.786 -7.687 9.840 1.00 97.06 94 ARG A C 1
ATOM 717 O O . ARG A 1 94 ? -7.216 -6.786 10.555 1.00 97.06 94 ARG A O 1
ATOM 724 N N . HIS A 1 95 ? -6.847 -7.636 8.513 1.00 98.31 95 HIS A N 1
ATOM 725 C CA . HIS A 1 95 ? -7.243 -6.454 7.758 1.00 98.31 95 HIS A CA 1
ATOM 726 C C . HIS A 1 95 ? -8.361 -6.765 6.765 1.00 98.31 95 HIS A C 1
ATOM 728 O O . HIS A 1 95 ? -8.559 -7.903 6.343 1.00 98.31 95 HIS A O 1
ATOM 734 N N . ARG A 1 96 ? -9.086 -5.723 6.356 1.00 97.88 96 ARG A N 1
ATOM 735 C CA . ARG A 1 96 ? -10.130 -5.820 5.336 1.00 97.88 96 ARG A CA 1
ATOM 736 C C . ARG A 1 96 ? -9.514 -5.609 3.962 1.00 97.88 96 ARG A C 1
ATOM 738 O O . ARG A 1 96 ? -8.978 -4.538 3.695 1.00 97.88 96 ARG A O 1
ATOM 745 N N . LEU A 1 97 ? -9.629 -6.599 3.086 1.00 97.44 97 LEU A N 1
ATOM 746 C CA . LEU A 1 97 ? -9.182 -6.479 1.702 1.00 97.44 97 LEU A CA 1
ATOM 747 C C . LEU A 1 97 ? -10.272 -5.836 0.836 1.00 97.44 97 LEU A C 1
ATOM 749 O O . LEU A 1 97 ? -11.432 -6.241 0.900 1.00 97.44 97 LEU A O 1
ATOM 753 N N . VAL A 1 98 ? -9.897 -4.862 0.009 1.00 96.88 98 VAL A N 1
ATOM 754 C CA . VAL A 1 98 ? -10.778 -4.235 -0.985 1.00 96.88 98 VAL A CA 1
ATOM 755 C C . VAL A 1 98 ? -10.080 -4.228 -2.339 1.00 96.88 98 VAL A C 1
ATOM 757 O O . VAL A 1 98 ? -8.878 -3.978 -2.426 1.00 96.88 98 VAL A O 1
ATOM 760 N N . HIS A 1 99 ? -10.849 -4.480 -3.398 1.00 96.56 99 HIS A N 1
ATOM 761 C CA . HIS A 1 99 ? -10.380 -4.362 -4.773 1.00 96.56 99 HIS A CA 1
ATOM 762 C C . HIS A 1 99 ? -11.067 -3.216 -5.476 1.00 96.56 99 HIS A C 1
ATOM 764 O O . HIS A 1 99 ? -12.294 -3.143 -5.451 1.00 96.56 99 HIS A O 1
ATOM 770 N N . LEU A 1 100 ? -10.288 -2.364 -6.135 1.00 96.38 100 LEU A N 1
ATOM 771 C CA . LEU A 1 100 ? -10.829 -1.238 -6.885 1.00 96.38 100 LEU A CA 1
ATOM 772 C C . LEU A 1 100 ? -10.312 -1.227 -8.323 1.00 96.38 100 LEU A C 1
ATOM 774 O O . LEU A 1 100 ? -9.110 -1.408 -8.535 1.00 96.38 100 LEU A O 1
ATOM 778 N N . PRO A 1 101 ? -11.191 -1.012 -9.317 1.00 95.75 101 PRO A N 1
ATOM 779 C CA . PRO A 1 101 ? -10.751 -0.791 -10.683 1.00 95.75 101 PRO A CA 1
ATOM 780 C C . PRO A 1 101 ? -10.006 0.540 -10.782 1.00 95.75 101 PRO A C 1
ATOM 782 O O . PRO A 1 101 ? -10.414 1.541 -10.192 1.00 95.75 101 PRO A O 1
ATOM 785 N N . VAL A 1 102 ? -8.938 0.554 -11.575 1.00 95.12 102 VAL A N 1
ATOM 786 C CA . VAL A 1 102 ? -8.237 1.782 -11.954 1.00 95.12 102 VAL A CA 1
ATOM 787 C C . VAL A 1 102 ? -8.541 2.048 -13.428 1.00 95.12 102 VAL A C 1
ATOM 789 O O . VAL A 1 102 ? -8.190 1.222 -14.268 1.00 95.12 102 VAL A O 1
ATOM 792 N N . PRO A 1 103 ? -9.220 3.159 -13.768 1.00 94.00 103 PRO A N 1
ATOM 793 C CA . PRO A 1 103 ? -9.511 3.495 -15.156 1.00 94.00 103 PRO A CA 1
ATOM 794 C C . PRO A 1 103 ? -8.239 3.617 -16.001 1.00 94.00 103 PRO A C 1
ATOM 796 O O . PRO A 1 103 ? -7.323 4.347 -15.622 1.00 94.00 103 PRO A O 1
ATOM 799 N N . GLU A 1 104 ? -8.228 2.998 -17.185 1.00 94.00 104 GLU A N 1
ATOM 800 C CA . GLU A 1 104 ? -7.073 3.005 -18.101 1.00 94.00 104 GLU A CA 1
ATOM 801 C C . GLU A 1 104 ? -6.580 4.425 -18.408 1.00 94.00 104 GLU A C 1
ATOM 803 O O . GLU A 1 104 ? -5.385 4.695 -18.383 1.00 94.00 104 GLU A O 1
ATOM 808 N N . ARG A 1 105 ? -7.508 5.373 -18.588 1.00 95.12 105 ARG A N 1
ATOM 809 C CA . ARG A 1 105 ? -7.189 6.790 -18.831 1.00 95.12 105 ARG A CA 1
ATOM 810 C C . ARG A 1 105 ? -6.310 7.425 -17.746 1.00 95.12 105 ARG A C 1
ATOM 812 O O . ARG A 1 105 ? -5.539 8.327 -18.046 1.00 95.12 105 ARG A O 1
ATOM 819 N N . LEU A 1 106 ? -6.438 6.995 -16.484 1.00 93.44 106 LEU A N 1
ATOM 820 C CA . LEU A 1 106 ? -5.608 7.516 -15.393 1.00 93.44 106 LEU A CA 1
ATOM 821 C C . LEU A 1 106 ? -4.197 6.941 -15.461 1.00 93.44 106 LEU A C 1
ATOM 823 O O . LEU A 1 106 ? -3.241 7.668 -15.217 1.00 93.44 106 LEU A O 1
ATOM 827 N N . ILE A 1 107 ? -4.072 5.666 -15.834 1.00 94.19 107 ILE A N 1
ATOM 828 C CA . ILE A 1 107 ? -2.779 5.017 -16.061 1.00 94.19 107 ILE A CA 1
ATOM 829 C C . ILE A 1 107 ? -2.063 5.654 -17.249 1.00 94.19 107 ILE A C 1
ATOM 831 O O . ILE A 1 107 ? -0.906 6.032 -17.119 1.00 94.19 107 ILE A O 1
ATOM 835 N N . GLN A 1 108 ? -2.764 5.858 -18.364 1.00 93.69 108 GLN A N 1
ATOM 836 C CA . GLN A 1 108 ? -2.217 6.524 -19.547 1.00 93.69 108 GLN A CA 1
ATOM 837 C C . GLN A 1 108 ? -1.774 7.956 -19.246 1.00 93.69 108 GLN A C 1
ATOM 839 O O . GLN A 1 108 ? -0.693 8.358 -19.660 1.00 93.69 108 GLN A O 1
ATOM 844 N N . ARG A 1 109 ? -2.575 8.715 -18.486 1.00 94.25 109 ARG A N 1
ATOM 845 C CA . ARG A 1 109 ? -2.188 10.060 -18.047 1.00 94.25 109 ARG A CA 1
ATOM 846 C C . ARG A 1 109 ? -0.942 10.020 -17.165 1.00 94.25 109 ARG A C 1
ATOM 848 O O . ARG A 1 109 ? -0.030 10.799 -17.385 1.00 94.25 109 ARG A O 1
ATOM 855 N N . LEU A 1 110 ? -0.879 9.097 -16.206 1.00 93.38 110 LEU A N 1
ATOM 856 C CA . LEU A 1 110 ? 0.290 8.951 -15.340 1.00 93.38 110 LEU A CA 1
ATOM 857 C C . LEU A 1 110 ? 1.543 8.531 -16.121 1.00 93.38 110 LEU A C 1
ATOM 859 O O . LEU A 1 110 ? 2.637 8.958 -15.781 1.00 93.38 110 LEU A O 1
ATOM 863 N N . ALA A 1 111 ? 1.397 7.730 -17.178 1.00 93.50 111 ALA A N 1
ATOM 864 C CA . ALA A 1 111 ? 2.504 7.328 -18.044 1.00 93.50 111 ALA A CA 1
ATOM 865 C C . ALA A 1 111 ? 3.111 8.498 -18.841 1.00 93.50 111 ALA A C 1
ATOM 867 O O . ALA A 1 111 ? 4.239 8.386 -19.313 1.00 93.50 111 ALA A O 1
ATOM 868 N N . GLN A 1 112 ? 2.389 9.616 -18.978 1.00 93.62 112 GLN A N 1
ATOM 869 C CA . GLN A 1 112 ? 2.895 10.845 -19.598 1.00 93.62 112 GLN A CA 1
ATOM 870 C C . GLN A 1 112 ? 3.702 11.712 -18.622 1.00 93.62 112 GLN A C 1
ATOM 872 O O . GLN A 1 112 ? 4.398 12.621 -19.065 1.00 93.62 112 GLN A O 1
ATOM 877 N N . GLU A 1 113 ? 3.629 11.442 -17.315 1.00 93.31 113 GLU A N 1
ATOM 878 C CA . GLU A 1 113 ? 4.359 12.195 -16.297 1.00 93.31 113 GLU A CA 1
ATOM 879 C C . GLU A 1 113 ? 5.830 11.737 -16.261 1.00 93.31 113 GLU A C 1
ATOM 881 O O . GLU A 1 113 ? 6.100 10.586 -15.900 1.00 93.31 113 GLU A O 1
ATOM 886 N N . PRO A 1 114 ? 6.811 12.606 -16.579 1.00 86.44 114 PRO A N 1
ATOM 887 C CA . PRO A 1 114 ? 8.222 12.211 -16.676 1.00 86.44 114 PRO A CA 1
ATOM 888 C C . PRO A 1 114 ? 8.800 11.662 -15.365 1.00 86.44 114 PRO A C 1
ATOM 890 O O . PRO A 1 114 ? 9.725 10.851 -15.369 1.00 86.44 114 PRO A O 1
ATOM 893 N N . GLU A 1 115 ? 8.247 12.097 -14.232 1.00 89.06 115 GLU A N 1
ATOM 894 C CA . GLU A 1 115 ? 8.685 11.696 -12.895 1.00 89.06 115 GLU A CA 1
ATOM 895 C C . GLU A 1 115 ? 8.051 10.378 -12.420 1.00 89.06 115 GLU A C 1
ATOM 897 O O . GLU A 1 115 ? 8.492 9.812 -11.415 1.00 89.06 115 GLU A O 1
ATOM 902 N N . ALA A 1 116 ? 7.043 9.849 -13.129 1.00 89.31 116 ALA A N 1
ATOM 903 C CA . ALA A 1 116 ? 6.330 8.630 -12.752 1.00 89.31 116 ALA A CA 1
ATOM 904 C C . ALA A 1 116 ? 7.180 7.374 -12.999 1.00 89.31 116 ALA A C 1
ATOM 906 O O . ALA A 1 116 ? 6.989 6.604 -13.944 1.00 89.31 116 ALA A O 1
ATOM 907 N N . SER A 1 117 ? 8.130 7.143 -12.096 1.00 90.25 117 SER A N 1
ATOM 908 C CA . SER A 1 117 ? 9.022 5.992 -12.118 1.00 90.25 117 SER A CA 1
ATOM 909 C C . SER A 1 117 ? 9.225 5.391 -10.727 1.00 90.25 117 SER A C 1
ATOM 911 O O . SER A 1 117 ? 9.102 6.047 -9.694 1.00 90.25 117 SER A O 1
ATOM 913 N N . THR A 1 118 ? 9.542 4.100 -10.689 1.00 86.38 118 THR A N 1
ATOM 914 C CA . THR A 1 118 ? 9.921 3.373 -9.476 1.00 86.38 118 THR A CA 1
ATOM 915 C C . THR A 1 118 ? 11.086 2.451 -9.803 1.00 86.38 118 THR A C 1
ATOM 917 O O . THR A 1 118 ? 11.035 1.678 -10.757 1.00 86.38 118 THR A O 1
ATOM 920 N N . MET A 1 119 ? 12.184 2.553 -9.049 1.00 82.94 119 MET A N 1
ATOM 921 C CA . MET A 1 119 ? 13.409 1.769 -9.292 1.00 82.94 119 MET A CA 1
ATOM 922 C C . MET A 1 119 ? 13.910 1.852 -10.752 1.00 82.94 119 MET A C 1
ATOM 924 O O . MET A 1 119 ? 14.307 0.842 -11.338 1.00 82.94 119 MET A O 1
ATOM 928 N N . GLY A 1 120 ? 13.837 3.044 -11.356 1.00 85.19 120 GLY A N 1
ATOM 929 C CA . GLY A 1 120 ? 14.249 3.287 -12.744 1.00 85.19 120 GLY A CA 1
ATOM 930 C C . GLY A 1 120 ? 13.305 2.712 -13.807 1.00 85.19 120 GLY A C 1
ATOM 931 O O . GLY A 1 120 ? 13.673 2.631 -14.976 1.00 85.19 120 GLY A O 1
ATOM 932 N N . ARG A 1 121 ? 12.098 2.277 -13.425 1.00 88.94 121 ARG A N 1
ATOM 933 C CA . ARG A 1 121 ? 11.086 1.725 -14.332 1.00 88.94 121 ARG A CA 1
ATOM 934 C C . ARG A 1 121 ? 9.833 2.593 -14.325 1.00 88.94 121 ARG A C 1
ATOM 936 O O . ARG A 1 121 ? 9.331 2.934 -13.258 1.00 88.94 121 ARG A O 1
ATOM 943 N N . GLY A 1 122 ? 9.360 2.951 -15.516 1.00 91.31 122 GLY A N 1
ATOM 944 C CA . GLY A 1 122 ? 8.135 3.730 -15.709 1.00 91.31 122 GLY A CA 1
ATOM 945 C C . GLY A 1 122 ? 6.859 2.897 -15.580 1.00 91.31 122 GLY A C 1
ATOM 946 O O . GLY A 1 122 ? 6.909 1.686 -15.339 1.00 91.31 122 GLY A O 1
ATOM 947 N N . VAL A 1 123 ? 5.719 3.557 -15.784 1.00 92.06 123 VAL A N 1
ATOM 948 C CA . VAL A 1 123 ? 4.370 2.991 -15.617 1.00 92.06 123 VAL A CA 1
ATOM 949 C C . VAL A 1 123 ? 4.152 1.705 -16.414 1.00 92.06 123 VAL A C 1
ATOM 951 O O . VAL A 1 123 ? 3.653 0.734 -15.852 1.00 92.06 123 VAL A O 1
ATOM 954 N N . ASP A 1 124 ? 4.615 1.638 -17.662 1.00 87.62 124 ASP A N 1
ATOM 955 C CA . ASP A 1 124 ? 4.435 0.451 -18.513 1.00 87.62 124 ASP A CA 1
ATOM 956 C C . ASP A 1 124 ? 5.135 -0.795 -17.958 1.00 87.62 124 ASP A C 1
ATOM 958 O O . ASP A 1 124 ? 4.644 -1.915 -18.083 1.00 87.62 124 ASP A O 1
ATOM 962 N N . LYS A 1 125 ? 6.286 -0.597 -17.306 1.00 87.94 125 LYS A N 1
ATOM 963 C CA . LYS A 1 125 ? 7.107 -1.676 -16.742 1.00 87.94 125 LYS A CA 1
ATOM 964 C C . LYS A 1 125 ? 6.734 -2.028 -15.307 1.00 87.94 125 LYS A C 1
ATOM 966 O O . LYS A 1 125 ? 7.128 -3.082 -14.831 1.00 87.94 125 LYS A O 1
ATOM 971 N N . GLU A 1 126 ? 6.032 -1.173 -14.576 1.00 90.75 126 GLU A N 1
ATOM 972 C CA . GLU A 1 126 ? 5.639 -1.435 -13.181 1.00 90.75 126 GLU A CA 1
ATOM 973 C C . GLU A 1 126 ? 4.167 -1.090 -12.958 1.00 90.75 126 GLU A C 1
ATOM 975 O O . GLU A 1 126 ? 3.781 -0.472 -11.970 1.00 90.75 126 GLU A O 1
ATOM 980 N N . ARG A 1 127 ? 3.313 -1.503 -13.893 1.00 92.19 127 ARG A N 1
ATOM 981 C CA . ARG A 1 127 ? 1.911 -1.091 -13.934 1.00 92.19 127 ARG A CA 1
ATOM 982 C C . ARG A 1 127 ? 1.149 -1.367 -12.634 1.00 92.19 1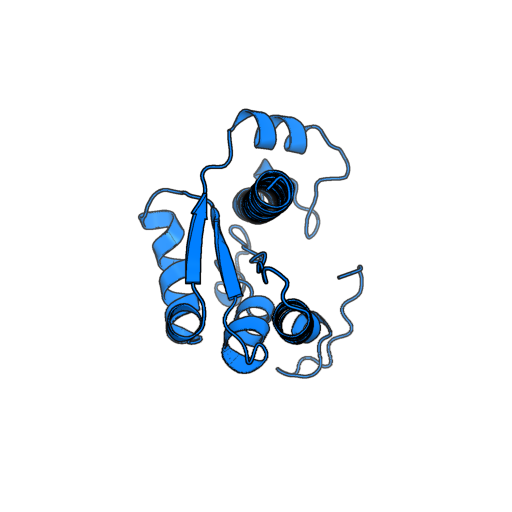27 ARG A C 1
ATOM 984 O O . ARG A 1 127 ? 0.500 -0.459 -12.117 1.00 92.19 127 ARG A O 1
ATOM 991 N N . ALA A 1 128 ? 1.273 -2.562 -12.049 1.00 92.81 128 ALA A N 1
ATOM 992 C CA . ALA A 1 128 ? 0.582 -2.883 -10.795 1.00 92.81 128 ALA A CA 1
ATOM 993 C C . ALA A 1 128 ? 1.035 -2.020 -9.604 1.00 92.81 128 ALA A C 1
ATOM 995 O O . ALA A 1 128 ? 0.239 -1.775 -8.698 1.00 92.81 128 ALA A O 1
ATOM 996 N N . PHE A 1 129 ? 2.285 -1.535 -9.591 1.00 93.88 129 PHE A N 1
ATOM 997 C CA . PHE A 1 129 ? 2.765 -0.607 -8.562 1.00 93.88 129 PHE A CA 1
ATOM 998 C C . PHE A 1 129 ? 1.942 0.686 -8.580 1.00 93.88 129 PHE A C 1
ATOM 1000 O O . PHE A 1 129 ? 1.438 1.128 -7.546 1.00 93.88 129 PHE A O 1
ATOM 1007 N N . PHE A 1 130 ? 1.768 1.267 -9.768 1.00 95.25 130 PHE A N 1
ATOM 1008 C CA . PHE A 1 130 ? 1.034 2.516 -9.940 1.00 95.25 130 PHE A CA 1
ATOM 1009 C C . PHE A 1 130 ? -0.476 2.327 -9.782 1.00 95.25 130 PHE A C 1
ATOM 1011 O O . PHE A 1 130 ? -1.129 3.148 -9.139 1.00 95.25 130 PHE A O 1
ATOM 1018 N N . GLU A 1 131 ? -1.033 1.222 -10.283 1.00 95.75 131 GLU A N 1
ATOM 1019 C CA . GLU A 1 131 ? -2.441 0.878 -10.061 1.00 95.75 131 GLU A CA 1
ATOM 1020 C C . GLU A 1 131 ? -2.756 0.725 -8.566 1.00 95.75 131 GLU A C 1
ATOM 1022 O O . GLU A 1 131 ? -3.786 1.215 -8.109 1.00 95.75 131 GLU A O 1
ATOM 1027 N N . ALA A 1 132 ? -1.869 0.111 -7.774 1.00 96.06 132 ALA A N 1
ATOM 1028 C CA . ALA A 1 132 ? -2.064 0.003 -6.329 1.00 96.06 132 ALA A CA 1
ATOM 1029 C C . ALA A 1 132 ? -2.091 1.375 -5.636 1.00 96.06 132 ALA A C 1
ATOM 1031 O O . ALA A 1 132 ? -2.960 1.623 -4.796 1.00 96.06 132 ALA A O 1
ATOM 1032 N N . ALA A 1 133 ? -1.178 2.276 -6.011 1.00 95.56 133 ALA A N 1
ATOM 1033 C CA . ALA A 1 133 ? -1.144 3.637 -5.483 1.00 95.56 133 ALA A CA 1
ATOM 1034 C C . ALA A 1 133 ? -2.416 4.424 -5.845 1.00 95.56 133 ALA A C 1
ATOM 1036 O O . ALA A 1 133 ? -3.048 5.018 -4.969 1.00 95.56 133 ALA A O 1
ATOM 1037 N N . LEU A 1 134 ? -2.836 4.372 -7.114 1.00 96.25 134 LEU A N 1
ATOM 1038 C CA . LEU A 1 134 ? -4.054 5.030 -7.593 1.00 96.25 134 LEU A CA 1
ATOM 1039 C C . LEU A 1 134 ? -5.312 4.473 -6.919 1.00 96.25 134 LEU A C 1
ATOM 1041 O O . 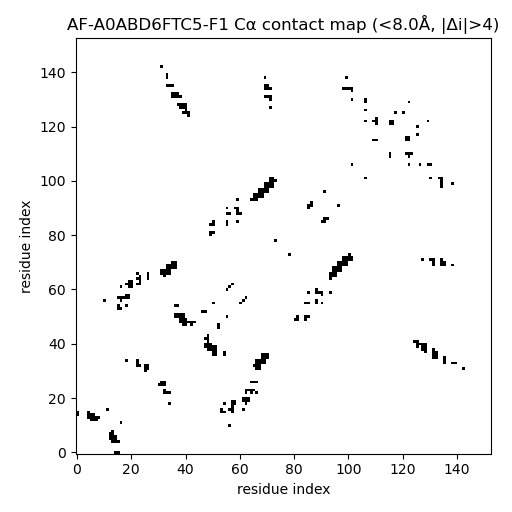LEU A 1 134 ? -6.160 5.247 -6.477 1.00 96.25 134 LEU A O 1
ATOM 1045 N N . ALA A 1 135 ? -5.428 3.148 -6.797 1.00 97.12 135 ALA A N 1
ATOM 1046 C CA . ALA A 1 135 ? -6.560 2.497 -6.146 1.00 97.12 135 ALA A CA 1
ATOM 1047 C C . ALA A 1 135 ? -6.684 2.920 -4.675 1.00 97.12 135 ALA A C 1
ATOM 1049 O O . ALA A 1 135 ? -7.773 3.272 -4.217 1.00 97.12 135 ALA A O 1
ATOM 1050 N N . ALA A 1 136 ? -5.574 2.936 -3.933 1.00 97.00 136 ALA A N 1
ATOM 1051 C CA . ALA A 1 136 ? -5.587 3.349 -2.535 1.00 97.00 136 ALA A CA 1
ATOM 1052 C C . ALA A 1 136 ? -5.910 4.844 -2.369 1.00 97.00 136 ALA A C 1
ATOM 1054 O O . ALA A 1 136 ? -6.707 5.206 -1.502 1.00 97.00 136 ALA A O 1
ATOM 1055 N N . GLY A 1 137 ? -5.357 5.703 -3.234 1.00 95.62 137 GLY A N 1
ATOM 1056 C CA . GLY A 1 137 ? -5.690 7.130 -3.262 1.00 95.62 137 GLY A CA 1
ATOM 1057 C C . GLY A 1 137 ? -7.169 7.382 -3.574 1.00 95.62 137 GLY A C 1
ATOM 1058 O O . GLY A 1 137 ? -7.810 8.216 -2.932 1.00 95.62 137 GLY A O 1
ATOM 1059 N N . TRP A 1 138 ? -7.744 6.613 -4.501 1.00 95.00 138 TRP A N 1
ATOM 1060 C CA . TRP A 1 138 ? -9.170 6.673 -4.814 1.00 95.00 138 TRP A CA 1
ATOM 1061 C C . TRP A 1 138 ? -10.041 6.283 -3.617 1.00 95.00 138 TRP A C 1
ATOM 1063 O O . TRP A 1 138 ? -10.995 6.995 -3.300 1.00 95.00 138 TRP A O 1
ATOM 1073 N N . GLU A 1 139 ? -9.708 5.188 -2.927 1.00 96.25 139 GLU A N 1
ATOM 1074 C CA . G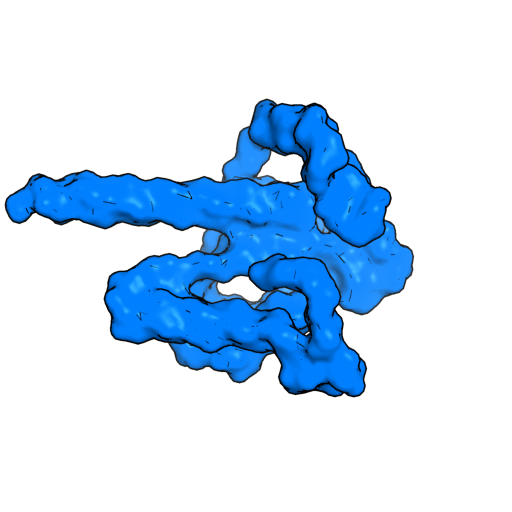LU A 1 139 ? -10.427 4.757 -1.722 1.00 96.25 139 GLU A CA 1
ATOM 1075 C C . GLU A 1 139 ? -10.379 5.822 -0.624 1.00 96.25 139 GLU A C 1
ATOM 1077 O O . GLU A 1 139 ? -11.410 6.142 -0.028 1.00 96.25 139 GLU A O 1
ATOM 1082 N N . ALA A 1 140 ? -9.205 6.419 -0.398 1.00 95.88 140 ALA A N 1
ATOM 1083 C CA . ALA A 1 140 ? -9.034 7.492 0.574 1.00 95.88 140 ALA A CA 1
ATOM 1084 C C . ALA A 1 140 ? -9.905 8.707 0.231 1.00 95.88 140 ALA A C 1
ATOM 1086 O O . ALA A 1 140 ? -10.681 9.170 1.069 1.00 95.88 140 ALA A O 1
ATOM 1087 N N . GLY A 1 141 ? -9.862 9.170 -1.022 1.00 95.06 141 GLY A N 1
ATOM 1088 C CA . GLY A 1 141 ? -10.699 10.279 -1.484 1.00 95.06 141 GLY A CA 1
ATOM 1089 C C . GLY A 1 141 ? -12.199 9.973 -1.401 1.00 95.06 141 GLY A C 1
ATOM 1090 O O . GLY A 1 141 ? -12.994 10.842 -1.039 1.00 95.06 141 GLY A O 1
ATOM 1091 N N . ARG A 1 142 ? -12.605 8.731 -1.692 1.00 94.12 142 ARG A N 1
ATOM 1092 C CA . ARG A 1 142 ? -13.998 8.279 -1.577 1.00 94.12 142 ARG A CA 1
ATOM 1093 C C . ARG A 1 142 ? -14.490 8.344 -0.129 1.00 94.12 142 ARG A C 1
ATOM 1095 O O . ARG A 1 142 ? -15.573 8.881 0.101 1.00 94.12 142 ARG A O 1
ATOM 1102 N N . ARG A 1 143 ? -13.713 7.844 0.839 1.00 93.69 143 ARG A N 1
ATOM 1103 C CA . ARG A 1 143 ? -14.086 7.884 2.266 1.00 93.69 143 ARG A CA 1
ATOM 1104 C C . ARG A 1 143 ? -14.087 9.292 2.839 1.00 93.69 143 ARG A C 1
ATOM 1106 O O . ARG A 1 143 ? -15.018 9.641 3.558 1.00 93.69 143 ARG A O 1
ATOM 1113 N N . ALA A 1 144 ? -13.106 10.115 2.473 1.00 92.44 144 ALA A N 1
ATOM 1114 C CA . ALA A 1 144 ? -13.056 11.511 2.898 1.00 92.44 144 ALA A CA 1
ATOM 1115 C C . ALA A 1 144 ? -14.338 12.266 2.501 1.00 92.44 144 ALA A C 1
ATOM 1117 O O . ALA A 1 144 ? -14.953 12.920 3.343 1.00 92.44 144 ALA A O 1
ATOM 1118 N N . ARG A 1 145 ? -14.808 12.090 1.256 1.00 91.94 145 ARG A N 1
ATOM 1119 C CA . ARG A 1 145 ? -16.072 12.684 0.784 1.00 91.94 145 ARG A CA 1
ATOM 1120 C C . ARG A 1 145 ? -17.301 12.162 1.529 1.00 91.94 145 ARG A C 1
ATOM 1122 O O . ARG A 1 145 ? -18.190 12.943 1.844 1.00 91.94 145 ARG A O 1
ATOM 1129 N N . GLN A 1 146 ? -17.360 10.863 1.827 1.00 89.38 146 GLN A N 1
ATOM 1130 C CA . GLN A 1 146 ? -18.485 10.281 2.571 1.00 89.38 146 GLN A CA 1
ATOM 1131 C C . GLN A 1 146 ? -18.587 10.831 3.996 1.00 89.38 146 GLN A C 1
ATOM 1133 O O . GLN A 1 146 ? -19.687 11.116 4.457 1.00 89.38 146 GLN A O 1
ATOM 1138 N N . ARG A 1 147 ? -17.451 11.030 4.674 1.00 82.62 147 ARG A N 1
ATOM 1139 C CA . ARG A 1 147 ? -17.427 11.619 6.021 1.00 82.62 147 ARG A CA 1
ATOM 1140 C C . ARG A 1 147 ? -17.880 13.077 6.007 1.00 82.62 147 ARG A C 1
ATOM 1142 O O . ARG A 1 147 ? -18.659 13.464 6.863 1.00 82.62 147 ARG A O 1
ATOM 1149 N N . GLN A 1 148 ? -17.453 13.854 5.011 1.00 77.38 148 GLN A N 1
ATOM 1150 C CA . GLN A 1 148 ? -17.900 15.242 4.842 1.00 77.38 148 GLN A CA 1
ATOM 1151 C C . GLN A 1 148 ? -19.396 15.338 4.509 1.00 77.38 148 GLN A C 1
ATOM 1153 O O . GLN A 1 148 ? -20.085 16.189 5.056 1.00 77.38 148 GLN A O 1
ATOM 1158 N N . GLY A 1 149 ? -19.916 14.444 3.663 1.00 69.12 149 GLY A N 1
ATOM 1159 C CA . GLY A 1 149 ? -21.344 14.402 3.332 1.00 69.12 149 GLY A CA 1
ATOM 1160 C C . GLY A 1 149 ? -22.245 13.915 4.474 1.00 69.12 149 GLY A C 1
ATOM 1161 O O . GLY A 1 149 ? -23.418 14.266 4.497 1.00 69.12 149 GLY A O 1
ATOM 1162 N N . GLY A 1 150 ? -21.710 13.132 5.419 1.00 56.81 150 GLY A N 1
ATOM 1163 C CA . GLY A 1 150 ? -22.425 12.653 6.610 1.00 56.81 150 GLY A CA 1
ATOM 1164 C C . GLY A 1 150 ? -22.347 13.575 7.833 1.00 56.81 150 GLY A C 1
ATOM 1165 O O . GLY A 1 150 ? -23.000 13.294 8.829 1.00 56.81 150 GLY A O 1
ATOM 1166 N N . LEU A 1 151 ? -21.558 14.653 7.770 1.00 53.81 151 LEU A N 1
ATOM 1167 C CA . LEU A 1 151 ? -21.460 15.690 8.811 1.00 53.81 151 LEU A CA 1
ATOM 1168 C C . LEU A 1 151 ? -22.474 16.835 8.614 1.00 53.81 151 LEU A C 1
ATOM 1170 O O . LEU A 1 151 ? -22.491 17.772 9.405 1.00 53.81 151 LEU A O 1
ATOM 1174 N N . ASN A 1 152 ? -23.322 16.747 7.585 1.00 39.88 152 ASN A N 1
ATOM 1175 C CA . ASN A 1 152 ? -24.471 17.627 7.379 1.00 39.88 152 ASN A CA 1
ATOM 1176 C C . ASN A 1 152 ? -25.752 16.934 7.884 1.00 39.88 152 ASN A C 1
ATOM 1178 O O . ASN A 1 152 ? -26.588 16.533 7.073 1.00 39.88 152 ASN A O 1
ATOM 1182 N N . VAL A 1 153 ? -25.879 16.746 9.201 1.00 40.06 153 VAL A N 1
ATOM 1183 C CA . VAL A 1 153 ? -27.149 16.427 9.886 1.00 40.06 153 VAL A CA 1
ATOM 1184 C C . VAL A 1 153 ? -27.220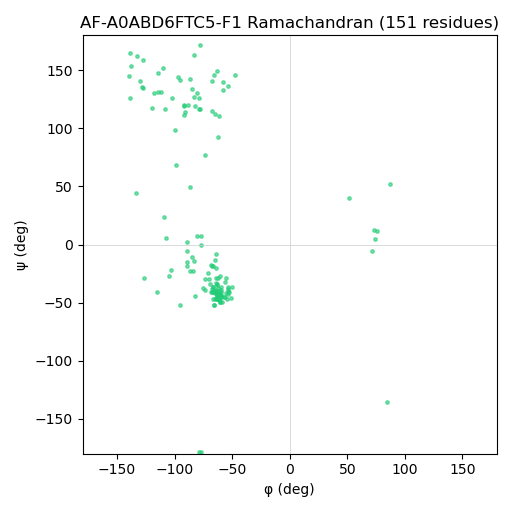 17.237 11.169 1.00 40.06 153 VAL A C 1
ATOM 1186 O O . VAL A 1 153 ? -26.236 17.172 11.938 1.00 40.06 153 VAL A O 1
#

Sequence (153 aa):
MGPGIVGTGSRWGHTALEQGSLLDLVAALGGDPIAVVRLGQHDPRSRHQGVSHHTLTALGQVAARPATVVLPLRPLEERRLWYRQLWEAGVLRRHRLVHLPVPERLIQRLAQEPEASTMGRGVDKERAFFEAALAAGWEAGRRARQRQGGLNV

Mean predicted aligned error: 5.12 Å

Solvent-accessible surface area (backbone atoms only — not comparable to full-atom values): 8505 Å² total; per-residue (Å²): 135,76,89,80,73,66,54,76,84,48,98,75,42,36,61,59,45,50,60,8,54,50,36,31,49,33,44,73,73,71,50,83,25,70,41,64,45,50,41,34,72,74,46,91,50,71,85,52,39,33,58,36,63,53,51,42,45,9,50,38,71,51,30,84,53,67,32,36,39,30,38,48,54,67,62,63,80,78,43,49,60,37,53,51,54,35,48,76,37,43,29,65,82,56,31,47,80,45,71,33,75,63,63,65,70,59,54,57,54,46,57,69,40,91,78,47,58,57,96,92,32,41,42,90,63,35,44,62,31,54,36,9,47,52,26,29,52,47,53,51,54,52,51,53,51,52,56,60,63,65,67,76,119

Nearest PDB structures (foldseek):
  3dul-assembly1_B  TM=4.079E-01  e=2.264E-01  Bacillus cereus ATCC 10987
  5lhm-assembly1_A  TM=3.598E-01  e=1.738E-01  Myxococcus xanthus
  3duw-assembly1_B  TM=4.176E-01  e=3.150E-01  Bacillus cereus ATCC 10987
  4pca-assembly1_A  TM=4.513E-01  e=6.099E-01  Anaplasma phagocytophilum str. HGE1
  4pca-assembly3_D-4  TM=4.541E-01  e=1.181E+00  Anaplasma phagocytophilum str. HGE1

Secondary structure (DSSP, 8-state):
--S---B-SSSSSBGGGHHHHHHHHHHHTT---EEEP-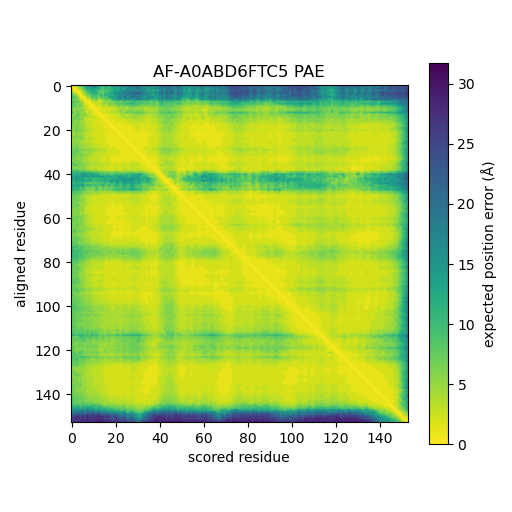EE-S-SSGGGSEE-HHHHHIIIII--S--EEEEE---HHHHHHHHHHHHHTTHHHHSEEEEE---HHHHHHHHT-TT-EETTEETTTSHHHHHHHHHHHHHHHHHHHHHHHTS--

pLDDT: mean 89.32, std 12.3, range [39.88, 98.5]

Foldseek 3Di:
DDPDQDAPPDLPRTPLLVLQVVLQVCVVVVHARFDQWAAFPQDPDPQRHATHSSSLCNQLPRNPAEHEYEFEDDPVVNCVVNVVSCVVSCNVVHYHYDYDHDDVVVLVVQQPDPPQDDPNHHCVNG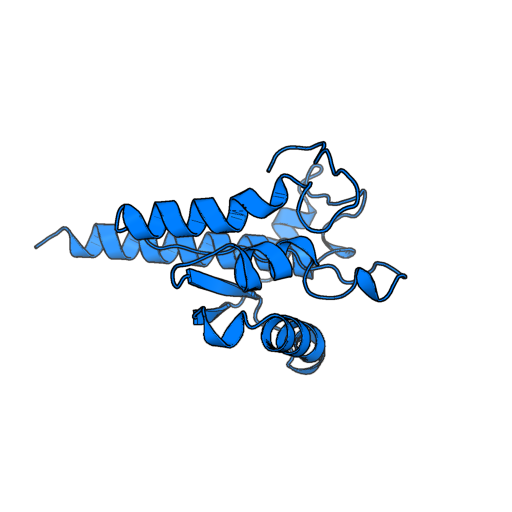VRRVSSVRRRVVVNVVVVVVVVVVVPD

Radius of gyration: 15.83 Å; Cα contacts (8 Å, |Δi|>4): 220; chains: 1; bounding box: 47×34×37 Å